Protein AF-A0A2J6WEZ4-F1 (afdb_monomer_lite)

Structure (mmCIF, N/CA/C/O backbone):
data_AF-A0A2J6WEZ4-F1
#
_entry.id   AF-A0A2J6WEZ4-F1
#
loop_
_atom_site.group_PDB
_atom_site.id
_atom_site.type_symbol
_atom_site.label_atom_id
_atom_site.label_alt_id
_atom_site.label_comp_id
_atom_site.label_asym_id
_atom_site.label_entity_id
_atom_site.label_seq_id
_atom_site.pdbx_PDB_ins_code
_atom_site.Cartn_x
_atom_site.Cartn_y
_atom_site.Cartn_z
_atom_site.occupancy
_atom_site.B_iso_or_equiv
_atom_site.auth_seq_id
_atom_site.auth_comp_id
_atom_site.auth_asym_id
_atom_site.auth_atom_id
_atom_site.pdbx_PDB_model_num
ATOM 1 N N . MET A 1 1 ? -64.050 -56.372 39.253 1.00 41.62 1 MET A N 1
ATOM 2 C CA . MET A 1 1 ? -63.701 -57.548 38.433 1.00 41.62 1 MET A CA 1
ATOM 3 C C . MET A 1 1 ? -63.294 -57.056 37.061 1.00 41.62 1 MET A C 1
ATOM 5 O O . MET A 1 1 ? -64.111 -56.382 36.456 1.00 41.62 1 MET A O 1
ATOM 9 N N . LYS A 1 2 ? -62.093 -57.459 36.622 1.00 42.22 2 LYS A N 1
ATOM 10 C CA . LYS A 1 2 ? -61.619 -57.525 35.228 1.00 42.22 2 LYS A CA 1
ATOM 11 C C . LYS A 1 2 ? -61.449 -56.196 34.474 1.00 42.22 2 LYS A C 1
ATOM 13 O O . LYS A 1 2 ? -62.249 -55.295 34.619 1.00 42.22 2 LYS A O 1
ATOM 18 N N . GLU A 1 3 ? -60.482 -56.001 33.593 1.00 52.19 3 GLU A N 1
ATOM 19 C CA . GLU A 1 3 ? -59.259 -56.703 33.208 1.00 52.19 3 GLU A CA 1
ATOM 20 C C . GLU A 1 3 ? -58.632 -55.784 32.144 1.00 52.19 3 GLU A C 1
ATOM 22 O O . GLU A 1 3 ? -59.340 -55.352 31.244 1.00 52.19 3 GLU A O 1
ATOM 27 N N . LYS A 1 4 ? -57.348 -55.454 32.321 1.00 44.69 4 LYS A N 1
ATOM 28 C CA . LYS A 1 4 ? -56.289 -55.338 31.301 1.00 44.69 4 LYS A CA 1
ATOM 29 C C . LYS A 1 4 ? -56.580 -54.552 30.006 1.00 44.69 4 LYS A C 1
ATOM 31 O O . LYS A 1 4 ? -57.458 -54.877 29.229 1.00 44.69 4 LYS A O 1
ATOM 36 N N . GLU A 1 5 ? -55.860 -53.461 29.755 1.00 56.34 5 GLU A N 1
ATOM 37 C CA . GLU A 1 5 ? -54.498 -53.440 29.180 1.00 56.34 5 GLU A CA 1
ATOM 38 C C . GLU A 1 5 ? -54.537 -53.331 27.648 1.00 56.34 5 GLU A C 1
ATOM 40 O O . GLU A 1 5 ? -55.329 -53.984 26.979 1.00 56.34 5 GLU A O 1
ATOM 45 N N . THR A 1 6 ? -53.605 -52.531 27.121 1.00 51.28 6 THR A N 1
ATOM 46 C CA . THR A 1 6 ? -53.318 -52.257 25.700 1.00 51.28 6 THR A CA 1
ATOM 47 C C . THR A 1 6 ? -54.280 -51.233 25.068 1.00 51.28 6 THR A C 1
ATOM 49 O O . THR A 1 6 ? -55.467 -51.453 24.938 1.00 51.28 6 THR A O 1
ATOM 52 N N . ALA A 1 7 ? -53.861 -50.014 24.735 1.00 49.06 7 ALA A N 1
ATOM 53 C CA . ALA A 1 7 ? -52.741 -49.723 23.860 1.00 49.06 7 ALA A CA 1
ATOM 54 C C . ALA A 1 7 ? -51.947 -48.497 24.337 1.00 49.06 7 ALA A C 1
ATOM 56 O O . ALA A 1 7 ? -52.371 -47.347 24.248 1.00 49.06 7 ALA A O 1
ATOM 57 N N . LYS A 1 8 ? -50.733 -48.773 24.810 1.00 51.91 8 LYS A N 1
ATOM 58 C CA . LYS A 1 8 ? -49.655 -47.803 24.976 1.00 51.91 8 LYS A CA 1
ATOM 59 C C . LYS A 1 8 ? -49.197 -47.408 23.565 1.00 51.91 8 LYS A C 1
ATOM 61 O O . LYS A 1 8 ? -48.331 -48.073 22.995 1.00 51.91 8 LYS A O 1
ATOM 66 N N . THR A 1 9 ? -49.819 -46.393 22.964 1.00 47.53 9 THR A N 1
ATOM 67 C CA . THR A 1 9 ? -49.371 -45.857 21.670 1.00 47.53 9 THR A CA 1
ATOM 68 C C . THR A 1 9 ? -48.002 -45.233 21.875 1.00 47.53 9 THR A C 1
ATOM 70 O O . THR A 1 9 ? -47.833 -44.233 22.569 1.00 47.53 9 THR A O 1
ATOM 73 N N . LYS A 1 10 ? -47.007 -45.931 21.337 1.00 50.12 10 LYS A N 1
ATOM 74 C CA . LYS A 1 10 ? -45.592 -45.626 21.440 1.00 50.12 10 LYS A CA 1
ATOM 75 C C . LYS A 1 10 ? -45.329 -44.225 20.901 1.00 50.12 10 LYS A C 1
ATOM 77 O O . LYS A 1 10 ? -45.627 -43.916 19.754 1.00 50.12 10 LYS A O 1
ATOM 82 N N . THR A 1 11 ? -44.713 -43.426 21.756 1.00 52.56 11 THR A N 1
ATOM 83 C CA . THR A 1 11 ? -43.870 -42.284 21.443 1.00 52.56 11 THR A CA 1
ATOM 84 C C . THR A 1 11 ? -43.049 -42.547 20.180 1.00 52.56 11 THR A C 1
ATOM 86 O O . THR A 1 11 ? -42.063 -43.279 20.206 1.00 52.56 11 THR A O 1
ATOM 89 N N . THR A 1 12 ? -43.438 -41.948 19.063 1.00 51.22 12 THR A N 1
ATOM 90 C CA . THR A 1 12 ? -42.503 -41.633 17.985 1.00 51.22 12 THR A CA 1
ATOM 91 C C . THR A 1 12 ? -42.312 -40.131 18.044 1.00 51.22 12 THR A C 1
ATOM 93 O O . THR A 1 12 ? -43.062 -39.362 17.450 1.00 51.22 12 THR A O 1
ATOM 96 N N . THR A 1 13 ? -41.340 -39.710 18.852 1.00 54.28 13 THR A N 1
ATOM 97 C CA . THR A 1 13 ? -40.811 -38.348 18.836 1.00 54.28 13 THR A CA 1
ATOM 98 C C . THR A 1 13 ? -40.109 -38.155 17.497 1.00 54.28 13 THR A C 1
ATOM 100 O O . THR A 1 13 ? -38.891 -38.279 17.397 1.00 54.28 13 THR A O 1
ATOM 103 N N . THR A 1 14 ? -40.869 -37.878 16.441 1.00 48.22 14 THR A N 1
ATOM 104 C CA . THR A 1 14 ? -40.317 -37.200 15.275 1.00 48.22 14 THR A CA 1
ATOM 105 C C . THR A 1 14 ? -39.967 -35.806 15.764 1.00 48.22 14 THR A C 1
ATOM 107 O O . THR A 1 14 ? -40.837 -34.951 15.909 1.00 48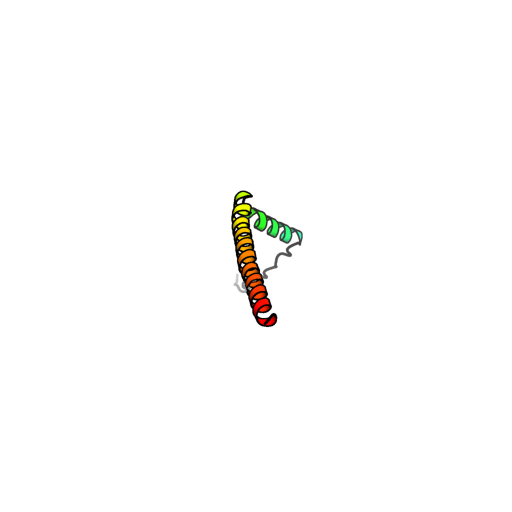.22 14 THR A O 1
ATOM 110 N N . GLN A 1 15 ? -38.698 -35.605 16.114 1.00 57.62 15 GLN A N 1
ATOM 111 C CA . GLN A 1 15 ? -38.146 -34.282 16.356 1.00 57.62 15 GLN A CA 1
ATOM 112 C C . GLN A 1 15 ? -38.244 -33.516 15.035 1.00 57.62 15 GLN A C 1
ATOM 114 O O . GLN A 1 15 ? -37.349 -33.568 14.196 1.00 57.62 15 GLN A O 1
ATOM 119 N N . THR A 1 16 ? -39.365 -32.841 14.802 1.00 49.00 16 THR A N 1
ATOM 120 C CA . THR A 1 16 ? -39.440 -31.795 13.793 1.00 49.00 16 THR A CA 1
ATOM 121 C C . THR A 1 16 ? -38.547 -30.680 14.307 1.00 49.00 16 THR A C 1
ATOM 123 O O . THR A 1 16 ? -38.954 -29.919 15.184 1.00 49.00 16 THR A O 1
ATOM 126 N N . VAL A 1 17 ? -37.302 -30.633 13.827 1.00 59.34 17 VAL A N 1
ATOM 127 C CA . VAL A 1 17 ? -36.409 -29.492 14.028 1.00 59.34 17 VAL A CA 1
ATOM 128 C C . VAL A 1 17 ? -37.103 -28.303 13.372 1.00 59.34 17 VAL A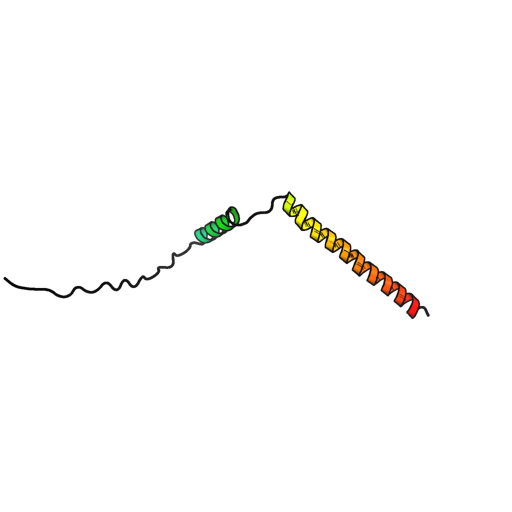 C 1
ATOM 130 O O . VAL A 1 17 ? -36.969 -28.062 12.176 1.00 59.34 17 VAL A O 1
ATOM 133 N N . THR A 1 18 ? -37.931 -27.595 14.135 1.00 55.47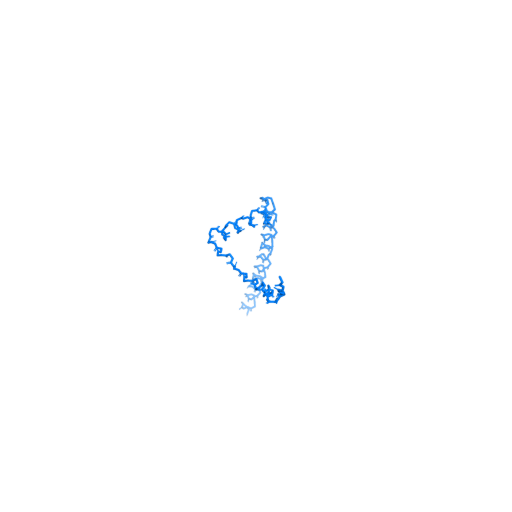 18 THR A N 1
ATOM 134 C CA . THR A 1 18 ? -38.432 -26.283 13.754 1.00 55.47 18 THR A CA 1
ATOM 135 C C . THR A 1 18 ? -37.210 -25.392 13.693 1.00 55.47 18 THR A C 1
ATOM 137 O O . THR A 1 18 ? -36.709 -24.955 14.731 1.00 55.47 18 THR A O 1
ATOM 140 N N . LEU A 1 19 ? -36.685 -25.198 12.480 1.00 67.62 19 LEU A N 1
ATOM 141 C CA . LEU A 1 19 ? -35.625 -24.236 12.231 1.00 67.62 19 LEU A CA 1
ATOM 142 C C . LEU A 1 19 ? -36.108 -22.907 12.817 1.00 67.62 19 LEU A C 1
ATOM 144 O O . LEU A 1 19 ? -37.178 -22.431 12.416 1.00 67.62 19 LEU A O 1
ATOM 148 N N . PRO A 1 20 ? -35.397 -22.336 13.805 1.00 64.12 20 PRO A N 1
ATOM 149 C CA . PRO A 1 20 ? -35.773 -21.040 14.327 1.00 64.12 20 PRO A CA 1
ATOM 150 C C . PRO A 1 20 ? -35.794 -20.085 13.139 1.00 64.12 20 PRO A C 1
ATOM 152 O O . PRO A 1 20 ? -34.826 -20.005 12.384 1.00 64.12 20 PRO A O 1
ATOM 155 N N . LYS A 1 21 ? -36.923 -19.399 12.939 1.00 65.62 21 LYS A N 1
ATOM 156 C CA . LYS A 1 21 ? -37.033 -18.302 11.980 1.00 65.62 21 LYS A CA 1
ATOM 157 C C . LYS A 1 21 ? -36.073 -17.217 12.458 1.00 65.62 21 LYS A C 1
ATOM 159 O O . LYS A 1 21 ? -36.460 -16.369 13.257 1.00 65.62 21 LYS A O 1
ATOM 164 N N . THR A 1 22 ? -34.814 -17.293 12.036 1.00 68.62 22 THR A N 1
ATOM 165 C CA . THR A 1 22 ? -33.800 -16.303 12.375 1.00 68.62 22 THR A CA 1
ATOM 166 C C . THR A 1 22 ? -34.249 -14.995 11.753 1.00 68.62 22 THR A C 1
ATOM 168 O O . THR A 1 22 ? -34.381 -14.852 10.536 1.00 68.62 22 THR A O 1
ATOM 171 N N . SER A 1 23 ? -34.598 -14.039 12.606 1.00 83.94 23 SER A N 1
ATOM 172 C CA . SER A 1 23 ? -34.899 -12.701 12.138 1.00 83.94 23 SER A CA 1
ATOM 173 C C . SER A 1 23 ? -33.620 -12.105 11.558 1.00 83.94 23 SER A C 1
ATOM 175 O O . SER A 1 23 ? -32.519 -12.401 12.024 1.00 83.94 23 SER A O 1
ATOM 177 N N . PHE A 1 24 ? -33.742 -11.196 10.592 1.00 85.75 24 PHE A N 1
ATOM 178 C CA . PHE A 1 24 ? -32.603 -10.400 10.124 1.00 85.75 24 PHE A CA 1
ATOM 179 C C . PHE A 1 24 ? -31.860 -9.728 11.297 1.00 85.75 24 PHE A C 1
ATOM 181 O O . PHE A 1 24 ? -30.638 -9.602 11.286 1.00 85.75 24 PHE A O 1
ATOM 188 N N . ARG A 1 25 ? -32.593 -9.379 12.365 1.00 87.00 25 ARG A N 1
ATOM 189 C CA . ARG A 1 25 ? -32.024 -8.863 13.617 1.00 87.00 25 ARG A CA 1
ATOM 190 C C . ARG A 1 25 ? -31.106 -9.870 14.315 1.00 87.00 25 ARG A C 1
ATOM 192 O O . ARG A 1 25 ? -30.062 -9.470 14.820 1.00 87.00 25 ARG A O 1
ATOM 199 N N . ASP A 1 26 ? -31.469 -11.149 14.320 1.00 84.75 26 ASP A N 1
ATOM 200 C CA . ASP A 1 26 ? -30.679 -12.214 14.946 1.00 84.75 26 ASP A CA 1
ATOM 201 C C . ASP A 1 26 ? -29.424 -12.517 14.124 1.00 84.75 26 ASP A C 1
ATOM 203 O O . ASP A 1 26 ? -28.349 -12.706 14.690 1.00 84.75 26 ASP A O 1
ATOM 207 N N . PHE A 1 27 ? -29.532 -12.466 12.792 1.00 86.94 27 PHE A N 1
ATOM 208 C CA . PHE A 1 27 ? -28.391 -12.602 11.886 1.00 86.94 27 PHE A CA 1
ATOM 209 C C . PHE A 1 27 ? -27.364 -11.479 12.085 1.00 86.94 27 PHE A C 1
ATOM 211 O O . PHE A 1 27 ? -26.191 -11.752 12.333 1.00 86.94 27 PHE A O 1
ATOM 218 N N . VAL A 1 28 ? -27.798 -10.213 12.056 1.00 91.88 28 VAL A N 1
ATOM 219 C CA . VAL A 1 28 ? -26.898 -9.065 12.267 1.00 91.88 28 VAL A CA 1
ATOM 220 C C . VAL A 1 28 ? -26.280 -9.105 13.664 1.00 91.88 28 VAL A C 1
ATOM 222 O O . VAL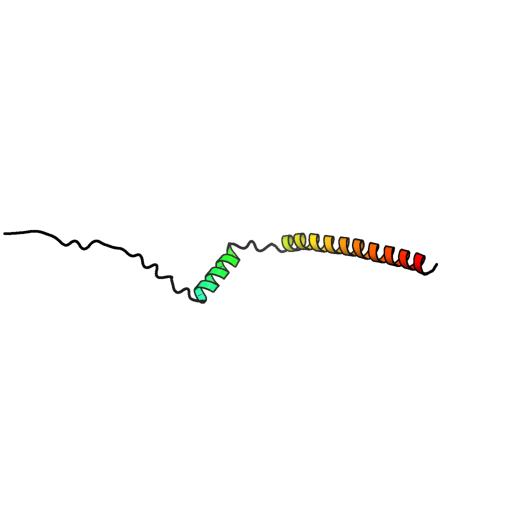 A 1 28 ? -25.092 -8.824 13.818 1.00 91.88 28 VAL A O 1
ATOM 225 N N . ARG A 1 29 ? -27.051 -9.505 14.684 1.00 88.88 29 ARG A N 1
ATOM 226 C CA . ARG A 1 29 ? -26.540 -9.672 16.049 1.00 88.88 29 ARG A CA 1
ATOM 227 C C . ARG A 1 29 ? -25.470 -10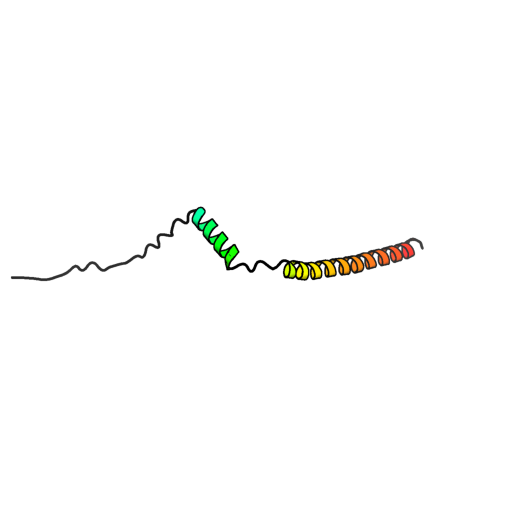.763 16.127 1.00 88.88 29 ARG A C 1
ATOM 229 O O . ARG A 1 29 ? -24.449 -10.539 16.771 1.00 88.88 29 ARG A O 1
ATOM 236 N N . GLY A 1 30 ? -25.673 -11.897 15.455 1.00 86.25 30 GLY A N 1
ATOM 237 C CA . GLY A 1 30 ? -24.681 -12.971 15.351 1.00 86.25 30 GLY A CA 1
ATOM 238 C C . GLY A 1 30 ? -23.389 -12.505 14.678 1.00 86.25 30 GLY A C 1
ATOM 239 O O . GLY A 1 30 ? -22.314 -12.637 15.260 1.00 86.25 30 GLY A O 1
ATOM 240 N N . VAL A 1 31 ? -23.501 -11.847 13.518 1.00 88.31 31 VAL A N 1
ATOM 241 C CA . VAL A 1 31 ? -22.353 -11.285 12.785 1.00 88.31 31 VAL A CA 1
ATOM 242 C C . VAL A 1 31 ? -21.579 -10.286 13.645 1.00 88.31 31 VAL A C 1
ATOM 244 O O . VAL A 1 31 ? -20.354 -10.324 13.674 1.00 88.31 31 VAL A O 1
ATOM 247 N N . TRP A 1 32 ? -22.265 -9.412 14.386 1.00 87.44 32 TRP A N 1
ATOM 248 C CA . TRP A 1 32 ? -21.608 -8.405 15.224 1.00 87.44 32 TRP A CA 1
ATOM 249 C C . TRP A 1 32 ? -20.837 -9.024 16.397 1.00 87.44 32 TRP A C 1
ATOM 251 O O . TRP A 1 32 ? -19.733 -8.584 16.717 1.00 87.44 32 TRP A O 1
ATOM 261 N N . ILE A 1 33 ? -21.395 -10.067 17.018 1.00 87.19 33 ILE A N 1
ATOM 262 C CA . ILE A 1 33 ? -20.734 -10.833 18.081 1.00 87.19 33 ILE A CA 1
ATOM 263 C C . ILE A 1 33 ? -19.489 -11.524 17.513 1.00 87.19 33 ILE A C 1
ATOM 265 O O . ILE A 1 33 ? -18.397 -11.373 18.057 1.00 87.19 33 ILE A O 1
ATOM 269 N N . GLU A 1 34 ? -19.600 -12.222 16.387 1.00 87.75 34 GLU A N 1
ATOM 270 C CA . GLU A 1 34 ? -18.442 -12.873 15.768 1.00 87.75 34 GLU A CA 1
ATOM 271 C C . GLU A 1 34 ? -17.358 -11.863 15.366 1.00 87.75 34 GLU A C 1
ATOM 273 O O . GLU A 1 34 ? -16.178 -12.055 15.672 1.00 87.75 34 GLU A O 1
ATOM 278 N N . LEU A 1 35 ? -17.754 -10.739 14.767 1.00 87.94 35 LEU A N 1
ATOM 279 C CA . LEU A 1 35 ? -16.836 -9.690 14.338 1.00 87.94 35 LEU A CA 1
ATOM 280 C C . LEU A 1 35 ? -16.155 -8.976 15.513 1.00 87.94 35 LEU A C 1
ATOM 282 O O . LEU A 1 35 ? -15.035 -8.502 15.369 1.00 87.94 35 LEU A O 1
ATOM 286 N N . ARG A 1 36 ? -16.804 -8.867 16.676 1.00 80.75 36 ARG A N 1
ATOM 287 C CA . ARG A 1 36 ? -16.224 -8.197 17.850 1.00 80.75 36 ARG A CA 1
ATOM 288 C C . ARG A 1 36 ? -15.389 -9.137 18.716 1.00 80.75 36 ARG A C 1
ATOM 290 O O . ARG A 1 36 ? -14.366 -8.708 19.239 1.00 80.75 36 ARG A O 1
ATOM 297 N N . TYR A 1 37 ? -15.839 -10.377 18.906 1.00 79.62 37 TYR A N 1
ATOM 298 C CA . TYR A 1 37 ? -15.242 -11.309 19.870 1.00 79.62 37 TYR A CA 1
ATOM 299 C C . TYR A 1 37 ? -14.284 -12.317 19.237 1.00 79.62 37 TYR A C 1
ATOM 301 O O . TYR A 1 37 ? -13.364 -12.778 19.909 1.00 79.62 37 TYR A O 1
ATOM 309 N N . LYS A 1 38 ? -14.488 -12.680 17.967 1.00 79.06 38 LYS A N 1
ATOM 310 C CA . LYS A 1 38 ? -13.677 -13.704 17.295 1.00 79.06 38 LYS A CA 1
ATOM 311 C C . LYS A 1 38 ? -12.634 -13.101 16.363 1.00 79.06 38 LYS A C 1
ATOM 313 O O . LYS A 1 38 ? -11.541 -13.651 16.235 1.00 79.06 38 LYS A O 1
ATOM 318 N N . VAL A 1 39 ? -12.945 -11.971 15.731 1.00 84.06 39 VAL A N 1
ATOM 319 C CA . VAL A 1 39 ? -11.979 -11.275 14.880 1.00 84.06 39 VAL A CA 1
ATOM 320 C C . VAL A 1 39 ? -10.959 -10.566 15.758 1.00 84.06 39 VAL A C 1
ATOM 322 O O . VAL A 1 39 ? -11.272 -9.643 16.510 1.00 84.06 39 VAL A O 1
ATOM 325 N N . LYS A 1 40 ? -9.708 -11.006 15.639 1.00 79.00 40 LYS A N 1
ATOM 326 C CA . LYS A 1 40 ? -8.553 -10.280 16.150 1.00 79.00 40 LYS A CA 1
ATOM 327 C C . LYS A 1 40 ? -8.348 -9.051 15.271 1.00 79.00 40 LYS A C 1
ATOM 329 O O . LYS A 1 40 ? -7.643 -9.119 14.272 1.00 79.00 40 LYS A O 1
ATOM 334 N N . TRP A 1 41 ? -9.027 -7.955 15.597 1.00 80.50 41 TRP A N 1
ATOM 335 C CA . TRP A 1 41 ? -8.776 -6.686 14.928 1.00 80.50 41 TRP A CA 1
ATOM 336 C C . TRP A 1 41 ? -7.361 -6.233 15.275 1.00 80.50 41 TRP A C 1
ATOM 338 O O . TRP A 1 41 ? -7.072 -6.038 16.459 1.00 80.50 41 TRP A O 1
ATOM 348 N N . PRO A 1 42 ? -6.483 -6.115 14.269 1.00 78.44 42 PRO A N 1
ATOM 349 C CA . PRO A 1 42 ? -5.087 -5.812 14.499 1.00 78.44 42 PRO A CA 1
ATOM 350 C C . PRO A 1 42 ? -4.951 -4.437 15.144 1.00 78.44 42 PRO A C 1
ATOM 352 O O . PRO A 1 42 ? -5.671 -3.479 14.837 1.00 78.44 42 PRO A O 1
ATOM 355 N N . THR A 1 43 ? -4.003 -4.337 16.061 1.00 84.62 43 THR A N 1
ATOM 356 C CA . THR A 1 43 ? -3.656 -3.075 16.701 1.00 84.62 43 THR A CA 1
ATOM 357 C C . THR A 1 43 ? -3.037 -2.154 15.648 1.00 84.62 43 THR A C 1
ATOM 359 O O . THR A 1 43 ? -2.381 -2.616 14.717 1.00 84.62 43 THR A O 1
ATOM 362 N N . ARG A 1 44 ? -3.166 -0.827 15.793 1.00 83.62 44 ARG A N 1
ATOM 363 C CA . ARG A 1 44 ? -2.605 0.143 14.822 1.00 83.62 44 ARG A CA 1
ATOM 364 C C . ARG A 1 44 ? -1.125 -0.103 14.485 1.00 83.62 44 ARG A C 1
ATOM 366 O O . ARG A 1 44 ? -0.703 0.190 13.377 1.00 83.62 44 ARG A O 1
ATOM 373 N N . LYS A 1 45 ? -0.355 -0.644 15.434 1.00 86.75 45 LYS A N 1
ATOM 374 C CA . LYS A 1 45 ? 1.057 -1.011 15.257 1.00 86.75 45 LYS A CA 1
ATOM 375 C C . LYS A 1 45 ? 1.240 -2.213 14.320 1.00 86.75 45 LYS A C 1
ATOM 377 O O . LYS A 1 45 ? 2.082 -2.147 13.436 1.00 86.75 45 LYS A O 1
ATOM 382 N N . GLU A 1 46 ? 0.429 -3.256 14.484 1.00 87.88 46 GLU A N 1
ATOM 383 C CA . GLU A 1 46 ? 0.455 -4.466 13.647 1.00 87.88 46 GLU A CA 1
ATOM 384 C C . GLU A 1 46 ? 0.069 -4.121 12.205 1.00 87.88 46 GLU A C 1
ATOM 386 O O . GLU A 1 46 ? 0.777 -4.479 11.275 1.00 87.88 46 GLU A O 1
ATOM 391 N N . LEU A 1 47 ? -0.961 -3.284 12.024 1.00 89.69 47 LEU A N 1
ATOM 392 C CA . LEU A 1 47 ? -1.363 -2.784 10.703 1.00 89.69 47 LEU A CA 1
ATOM 393 C C . LEU A 1 47 ? -0.226 -2.068 9.961 1.00 89.69 47 LEU A C 1
ATOM 395 O O . LEU A 1 47 ? -0.048 -2.250 8.755 1.00 89.69 47 LEU A O 1
ATOM 399 N N . ILE A 1 48 ? 0.533 -1.228 10.667 1.00 92.00 48 ILE A N 1
ATOM 400 C CA . ILE A 1 48 ? 1.663 -0.503 10.076 1.00 92.00 48 ILE A CA 1
ATOM 401 C C . ILE A 1 48 ? 2.795 -1.474 9.744 1.00 92.00 48 ILE A C 1
ATOM 403 O O . ILE A 1 48 ? 3.377 -1.373 8.670 1.00 92.00 48 ILE A O 1
ATOM 407 N N . GLN A 1 49 ? 3.088 -2.431 10.624 1.00 91.06 49 GLN A N 1
ATOM 408 C CA . GLN A 1 49 ? 4.128 -3.426 10.385 1.00 91.06 49 GLN A CA 1
ATOM 409 C C . GLN A 1 49 ? 3.803 -4.292 9.160 1.00 91.06 49 GLN A C 1
ATOM 411 O O . GLN A 1 49 ? 4.634 -4.412 8.258 1.00 91.06 49 GLN A O 1
ATOM 416 N N . ASP A 1 50 ? 2.578 -4.804 9.070 1.00 91.12 50 ASP A N 1
ATOM 417 C CA . ASP A 1 50 ? 2.150 -5.666 7.969 1.00 91.12 50 ASP A CA 1
ATOM 418 C C . ASP A 1 50 ? 2.121 -4.904 6.638 1.00 91.12 50 ASP A C 1
ATOM 420 O O . ASP A 1 50 ? 2.636 -5.379 5.625 1.00 91.12 50 ASP A O 1
ATOM 424 N N . SER A 1 51 ? 1.589 -3.677 6.631 1.00 94.19 51 SER A N 1
ATOM 425 C CA . SER A 1 51 ? 1.584 -2.841 5.422 1.00 94.19 51 SER A CA 1
ATOM 426 C C . SER A 1 51 ? 2.985 -2.386 5.009 1.00 94.19 51 SER A C 1
ATOM 428 O O . SER A 1 51 ? 3.259 -2.295 3.812 1.00 94.19 51 SER A O 1
ATOM 430 N N . SER A 1 52 ? 3.899 -2.162 5.961 1.00 95.69 52 SER A N 1
ATOM 431 C CA . SER A 1 52 ? 5.274 -1.749 5.659 1.00 95.69 52 SER A CA 1
ATOM 432 C C . SER A 1 52 ? 6.032 -2.794 4.839 1.00 95.69 52 SER A C 1
ATOM 434 O O . SER A 1 52 ? 6.770 -2.427 3.925 1.00 95.69 52 SER A O 1
ATOM 436 N N . ILE A 1 53 ? 5.788 -4.086 5.093 1.00 96.56 53 ILE A N 1
ATOM 437 C CA . ILE A 1 53 ? 6.399 -5.177 4.327 1.00 96.56 53 ILE A CA 1
ATOM 438 C C . ILE A 1 53 ? 5.938 -5.130 2.866 1.00 96.56 53 ILE A C 1
ATOM 440 O O . ILE A 1 53 ? 6.753 -5.252 1.953 1.00 96.56 53 ILE A O 1
ATOM 444 N N . VAL A 1 54 ? 4.640 -4.893 2.644 1.00 97.25 54 VAL A N 1
ATOM 445 C CA . VAL A 1 54 ? 4.037 -4.844 1.306 1.00 97.25 54 VAL A CA 1
ATOM 446 C C . VAL A 1 54 ? 4.534 -3.622 0.544 1.00 97.25 54 VAL A C 1
ATOM 448 O O . VAL A 1 54 ? 4.915 -3.738 -0.618 1.00 97.25 54 VAL A O 1
ATOM 451 N N . VAL A 1 55 ? 4.590 -2.461 1.202 1.00 98.19 55 VAL A N 1
ATOM 452 C CA . VAL A 1 55 ? 5.149 -1.234 0.616 1.00 98.19 55 VAL A CA 1
ATOM 453 C C . VAL A 1 55 ? 6.619 -1.433 0.246 1.00 98.19 55 VAL A C 1
ATOM 455 O O . VAL A 1 55 ? 7.018 -1.072 -0.859 1.00 98.19 55 VAL A O 1
ATOM 458 N N . GLY A 1 56 ? 7.415 -2.060 1.116 1.00 97.94 56 GLY A N 1
ATOM 459 C CA . GLY A 1 56 ? 8.807 -2.400 0.815 1.00 97.94 56 GLY A CA 1
ATOM 460 C C . GLY A 1 56 ? 8.935 -3.313 -0.407 1.00 97.94 56 GLY A C 1
ATOM 461 O O . GLY A 1 56 ? 9.736 -3.042 -1.302 1.00 97.94 56 GLY A O 1
ATOM 462 N N . PHE A 1 57 ? 8.092 -4.345 -0.491 1.00 97.94 57 PHE A N 1
ATOM 463 C CA . PHE A 1 57 ? 8.026 -5.240 -1.649 1.00 97.94 57 PHE A CA 1
ATOM 464 C C . PHE A 1 57 ? 7.664 -4.501 -2.942 1.00 97.94 57 PHE A C 1
ATOM 466 O O . PHE A 1 57 ? 8.314 -4.703 -3.965 1.00 97.94 57 PHE A O 1
ATOM 473 N N . LEU A 1 58 ? 6.666 -3.616 -2.898 1.00 98.19 58 LEU A N 1
ATOM 474 C CA . LEU A 1 58 ? 6.243 -2.802 -4.041 1.00 98.19 58 LEU A CA 1
ATOM 475 C C . LEU A 1 58 ? 7.372 -1.903 -4.547 1.00 98.19 58 LEU A C 1
ATOM 477 O O . LEU A 1 58 ? 7.614 -1.848 -5.752 1.00 98.19 58 LEU A O 1
ATOM 481 N N . VAL A 1 59 ? 8.079 -1.223 -3.642 1.00 98.31 59 VAL A N 1
ATOM 482 C CA . VAL A 1 59 ? 9.212 -0.358 -3.999 1.00 98.31 59 VAL A CA 1
ATOM 483 C C . VAL A 1 59 ? 10.323 -1.173 -4.653 1.00 98.31 59 VAL A C 1
ATOM 485 O O . VAL A 1 59 ? 10.798 -0.806 -5.728 1.00 98.31 59 VAL A O 1
ATOM 488 N N . PHE A 1 60 ? 10.695 -2.305 -4.051 1.00 98.12 60 PHE A N 1
ATOM 489 C CA . PHE A 1 60 ? 11.706 -3.199 -4.610 1.00 98.12 60 PHE A CA 1
ATOM 490 C C . PHE A 1 60 ? 11.331 -3.660 -6.023 1.00 98.12 60 PHE A C 1
ATOM 492 O O . PHE A 1 60 ? 12.145 -3.570 -6.941 1.00 98.12 60 PHE A O 1
ATOM 499 N N . TRP A 1 61 ? 10.086 -4.096 -6.220 1.00 98.00 61 TRP A N 1
ATOM 500 C CA . TRP A 1 61 ? 9.636 -4.611 -7.510 1.00 98.00 61 TRP A CA 1
ATOM 501 C C . TRP A 1 61 ? 9.492 -3.534 -8.576 1.00 98.00 61 TRP A C 1
ATOM 503 O O . TRP A 1 61 ? 9.855 -3.764 -9.726 1.00 98.00 61 TRP A O 1
ATOM 513 N N . THR A 1 62 ? 9.070 -2.335 -8.185 1.00 97.94 62 THR A N 1
ATOM 514 C CA . THR A 1 62 ? 9.023 -1.176 -9.083 1.00 97.94 62 THR A CA 1
ATOM 515 C C . THR A 1 62 ? 10.416 -0.829 -9.604 1.00 97.94 62 THR A C 1
ATOM 517 O O . THR A 1 62 ? 10.585 -0.619 -10.801 1.00 97.94 62 THR A O 1
ATOM 520 N N . ILE A 1 63 ? 11.427 -0.808 -8.728 1.00 97.94 63 ILE A N 1
ATOM 521 C CA . ILE A 1 63 ? 12.815 -0.533 -9.126 1.00 97.94 63 ILE A CA 1
ATOM 522 C C . ILE A 1 63 ? 13.369 -1.671 -9.978 1.00 97.94 63 ILE A C 1
ATOM 524 O O . ILE A 1 63 ? 14.029 -1.413 -10.979 1.00 97.94 63 ILE A O 1
ATOM 528 N N . TYR A 1 64 ? 13.109 -2.921 -9.594 1.00 97.56 64 TYR A N 1
ATOM 529 C CA . TYR A 1 64 ? 13.593 -4.080 -10.332 1.00 97.56 64 TYR A CA 1
ATOM 530 C C . TYR A 1 64 ? 13.036 -4.093 -11.757 1.00 97.56 64 TYR A C 1
ATOM 532 O O . TYR A 1 64 ? 13.804 -4.043 -12.714 1.00 97.56 64 TYR A O 1
ATOM 540 N N . VAL A 1 65 ? 11.709 -4.097 -11.900 1.00 97.00 65 VAL A N 1
ATOM 541 C CA . VAL A 1 65 ? 11.041 -4.141 -13.206 1.00 97.00 65 VAL A CA 1
ATOM 542 C C . VAL A 1 65 ? 11.364 -2.885 -14.012 1.00 97.00 65 VAL A C 1
ATOM 544 O O . VAL A 1 65 ? 11.868 -3.001 -15.124 1.00 97.00 65 VAL A O 1
ATOM 547 N N . GLY A 1 66 ? 11.215 -1.694 -13.423 1.00 96.50 66 GLY A N 1
ATOM 548 C CA . GLY A 1 66 ? 11.507 -0.436 -14.115 1.00 96.50 66 GLY A CA 1
ATOM 549 C C . GLY A 1 66 ? 12.978 -0.282 -14.521 1.00 96.50 66 GLY A C 1
ATOM 550 O O . GLY A 1 66 ? 13.279 0.286 -15.570 1.00 96.50 66 GLY A O 1
ATOM 551 N N . GLY A 1 67 ? 13.908 -0.820 -13.729 1.00 97.00 67 GLY A N 1
ATOM 552 C CA . GLY A 1 67 ? 15.328 -0.869 -14.069 1.00 97.00 67 GLY A CA 1
ATOM 553 C C . GLY A 1 67 ? 15.598 -1.762 -15.278 1.00 97.00 67 GLY A C 1
ATOM 554 O O . GLY A 1 67 ? 16.331 -1.362 -16.185 1.00 97.00 67 GLY A O 1
ATOM 555 N N . TRP A 1 68 ? 14.965 -2.937 -15.330 1.00 97.12 68 TRP A N 1
ATOM 556 C CA . TRP A 1 68 ? 15.033 -3.818 -16.495 1.00 97.12 68 TRP A CA 1
ATOM 557 C C . TRP A 1 68 ? 14.394 -3.187 -17.732 1.00 97.12 68 TRP A C 1
ATOM 559 O O . TRP A 1 68 ? 15.014 -3.210 -18.793 1.00 97.12 68 TRP A O 1
ATOM 569 N N . ASP A 1 69 ? 13.224 -2.557 -17.606 1.00 93.06 69 ASP A N 1
ATOM 570 C CA . ASP A 1 69 ? 12.569 -1.846 -18.710 1.00 93.06 69 ASP A CA 1
ATOM 571 C C . ASP A 1 69 ? 13.478 -0.755 -19.295 1.00 93.06 69 ASP A C 1
ATOM 573 O O . ASP A 1 69 ? 13.626 -0.640 -20.515 1.00 93.06 69 ASP A O 1
ATOM 577 N N . PHE A 1 70 ? 14.152 0.016 -18.435 1.00 94.56 70 PHE A N 1
ATOM 578 C CA . PHE A 1 70 ? 15.103 1.038 -18.868 1.00 94.56 70 PHE A CA 1
ATOM 579 C C . PHE A 1 70 ? 16.336 0.435 -19.552 1.00 94.56 70 PHE A C 1
ATOM 581 O O . PHE A 1 70 ? 16.752 0.913 -20.612 1.00 94.56 70 PHE A O 1
ATOM 588 N N . LEU A 1 71 ? 16.908 -0.625 -18.972 1.00 95.50 71 LEU A N 1
ATOM 589 C CA . LEU A 1 71 ? 18.079 -1.303 -19.522 1.00 95.50 71 LEU A CA 1
ATOM 590 C C . LEU A 1 71 ? 17.782 -1.885 -20.909 1.00 95.50 71 LEU A C 1
ATOM 592 O O . LEU A 1 71 ? 18.560 -1.686 -21.844 1.00 95.50 71 LEU A O 1
ATOM 596 N N . PHE A 1 72 ? 16.635 -2.546 -21.068 1.00 94.56 72 PHE A N 1
ATOM 597 C CA . PHE A 1 72 ? 16.207 -3.078 -22.357 1.00 94.56 72 PHE A CA 1
ATOM 598 C C . PHE A 1 72 ? 15.885 -1.969 -23.358 1.00 94.56 72 PHE A C 1
ATOM 600 O O . PHE A 1 72 ? 16.283 -2.076 -24.515 1.00 94.56 72 PHE A O 1
ATOM 607 N N . ALA A 1 73 ? 15.257 -0.867 -22.940 1.00 94.00 73 ALA A N 1
ATOM 608 C CA . ALA A 1 73 ? 15.015 0.273 -23.824 1.00 94.00 73 ALA A CA 1
ATOM 609 C C . ALA A 1 73 ? 16.324 0.893 -24.350 1.00 94.00 73 ALA A C 1
ATOM 611 O O . ALA A 1 73 ? 16.409 1.262 -25.523 1.00 94.00 73 ALA A O 1
ATOM 612 N N . GLN A 1 74 ? 17.355 0.996 -23.507 1.00 92.69 74 GLN A N 1
ATOM 613 C CA . GLN A 1 74 ? 18.696 1.436 -23.906 1.00 92.69 74 GLN A CA 1
ATOM 614 C C . GLN A 1 74 ? 19.360 0.452 -24.876 1.00 92.69 74 GLN A C 1
ATOM 616 O O . GLN A 1 74 ? 19.860 0.877 -25.918 1.00 92.69 74 GLN A O 1
ATOM 621 N N . LEU A 1 75 ? 19.319 -0.850 -24.575 1.00 93.25 75 LEU A N 1
ATOM 622 C CA . LEU A 1 75 ? 19.855 -1.899 -25.448 1.00 93.25 75 LEU A CA 1
ATOM 623 C C . LEU A 1 75 ? 19.185 -1.893 -26.823 1.00 93.25 75 LEU A C 1
ATOM 625 O O . LEU A 1 75 ? 19.872 -1.908 -27.841 1.00 93.25 75 LEU A O 1
ATOM 629 N N . LEU A 1 76 ? 17.855 -1.811 -26.866 1.00 94.56 76 LEU A N 1
ATOM 630 C CA . LEU A 1 76 ? 17.106 -1.755 -28.118 1.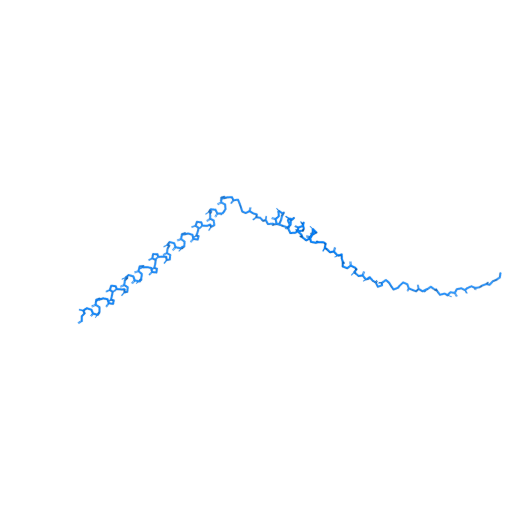00 94.56 76 LEU A CA 1
ATOM 631 C C . LEU A 1 76 ? 17.448 -0.504 -28.922 1.00 94.56 76 LEU A C 1
ATOM 633 O O . LEU A 1 76 ? 17.682 -0.616 -30.119 1.00 94.56 76 LEU A O 1
ATOM 637 N N . LYS A 1 77 ? 17.544 0.672 -28.286 1.00 92.31 77 LYS A N 1
ATOM 638 C CA . LYS A 1 77 ? 17.983 1.902 -28.967 1.00 92.31 77 LYS A CA 1
ATOM 639 C C . LYS A 1 77 ? 19.372 1.750 -29.575 1.00 92.31 77 LYS A C 1
ATOM 641 O O . LYS A 1 77 ? 19.581 2.198 -30.694 1.00 92.31 77 LYS A O 1
ATOM 646 N N . LEU A 1 78 ? 20.303 1.117 -28.865 1.00 91.38 78 LEU A N 1
ATOM 647 C CA . LEU A 1 78 ? 21.657 0.893 -29.366 1.00 91.38 78 LEU A CA 1
ATOM 648 C C . LEU A 1 78 ? 21.676 -0.053 -30.574 1.00 91.38 78 LEU A C 1
ATOM 650 O O . LEU A 1 78 ? 22.432 0.177 -31.512 1.00 91.38 78 LEU A O 1
ATOM 654 N N . VAL A 1 79 ? 20.841 -1.096 -30.553 1.00 92.19 79 VAL A N 1
ATOM 655 C CA . VAL A 1 79 ? 20.719 -2.063 -31.653 1.00 92.19 79 VAL A CA 1
ATOM 656 C C . VAL A 1 79 ? 20.009 -1.458 -32.866 1.00 92.19 79 VAL A C 1
ATOM 658 O O . VAL A 1 79 ? 20.453 -1.693 -33.979 1.00 92.19 79 VAL A O 1
ATOM 661 N N . LEU A 1 80 ? 18.940 -0.677 -32.671 1.00 88.56 80 LEU A N 1
ATOM 662 C CA . LEU A 1 80 ? 18.167 -0.057 -33.759 1.00 88.56 80 LEU A CA 1
ATOM 663 C C . LEU A 1 80 ? 18.828 1.192 -34.354 1.00 88.56 80 LEU A C 1
ATOM 665 O O . LEU A 1 80 ? 18.537 1.559 -35.486 1.00 88.56 80 LEU A O 1
ATOM 669 N N . SER A 1 81 ? 19.647 1.896 -33.570 1.00 75.94 81 SER A N 1
ATOM 670 C CA . SER A 1 81 ? 20.380 3.082 -34.029 1.00 75.94 81 SER A CA 1
ATOM 671 C C . SER A 1 81 ? 21.614 2.726 -34.867 1.00 75.94 81 SER A C 1
ATOM 673 O O . SER A 1 81 ? 22.309 3.636 -35.324 1.00 75.94 81 SER A O 1
ATOM 675 N N . LYS A 1 82 ? 21.911 1.436 -35.021 1.00 51.59 82 LYS A N 1
ATOM 676 C CA . LYS A 1 82 ? 22.979 0.908 -35.861 1.00 51.59 82 LYS A CA 1
ATOM 677 C C . LYS A 1 82 ? 22.387 0.327 -37.139 1.00 51.59 82 LYS A C 1
ATOM 679 O O . LYS A 1 82 ? 23.060 0.466 -38.181 1.00 51.59 82 LYS A O 1
#

Sequence (82 aa):
MKEKETAKTKTTTTQTVTLPKTSFRDFVRGVWIELRYKVKWPTRKELIQDSSIVVGFLVFWTIYVGGWDFLFAQLLKLVLSK

InterPro domains:
  IPR001901 Protein translocase complex, SecE/Sec61-gamma subunit [PF00584] (26-80)
  IPR005807 SecE subunit of protein translocation complex, bacterial-like [PTHR33910] (13-81)
  IPR005807 SecE subunit of protein translocation complex, bacterial-like [TIGR00964] (26-80)
  IPR038379 SecE superfamily [G3DSA:1.20.5.1030] (22-79)

pLDDT: mean 80.22, std 17.86, range [41.62, 98.31]

Radius of gyration: 35.71 Å; chains: 1; bounding box: 87×61×74 Å

Foldseek 3Di:
DDDDDDDPPDDPPPPPPPPPPQDPVNVVVVVVCCCVPVDPPDDPVVVCVVVVVVVVVVVVVCCVVVVVVVVVVVVVCVVVVD

Secondary structure (DSSP, 8-state):
-----------------------HHHHHHHHHHIIIIIS-PPPHHHHHHHHHHHHHHHHHHHHHHHHHHHHHHHHHHHHHT-

Organism: NCBI:txid693075